Protein AF-A0A967D815-F1 (afdb_monomer)

Foldseek 3Di:
DDPDDDDQPPDDPVVVVVDPDDDDDDDAPDLVQGDDDPSFVVVVVVLLLVLLCLLLVHPPPVSSLQCSQFQADDWDEDEDSVVSSVCSVVVTTYHYQYSNGRQRADNVRDGQKDKDWDWDADSNRDIDTDDIDIDGDDD

Sequence (139 aa):
LRDATDVIATISNRLREQITGVAARALVTTVDAPTGYFSTNAYDCVVLIALAARQAGTDAPRAIANQMASVSSGGRLCSTYADCAALIDQGLQIDYNGRSGAVDLSSTGDLSRAWFREFRFDESGREYIFNDVGIEISS

Nearest PDB structures (foldseek):
  2a73-assembly1_B  TM=6.217E-01  e=7.734E+00  Homo sapiens
  5jtw-assembly2_E  TM=6.035E-01  e=9.320E+00  Homo sapiens
  5fob-assembly1_B  TM=6.197E-01  e=9.918E+00  Homo sapiens
  3hs0-assembly1_G  TM=5.270E-01  e=6.417E+00  Naja kaouthia

Mean predicted aligned error: 9.03 Å

Solvent-accessible surface area (backbone atoms only — not comparable to full-atom values): 8364 Å² total; per-residue (Å²): 131,89,87,76,74,93,56,67,73,95,62,54,71,74,58,55,78,65,58,90,74,86,76,90,83,86,80,73,93,46,86,94,63,53,56,63,71,70,44,12,44,54,50,38,52,55,46,48,54,53,50,7,20,58,74,56,73,42,86,51,67,71,52,22,60,72,25,46,29,54,44,17,37,96,38,50,78,30,56,45,67,70,61,41,50,54,38,45,76,71,72,45,61,31,14,40,35,39,78,68,36,74,53,32,30,37,95,87,66,47,60,41,42,50,78,46,73,44,70,44,65,49,97,76,58,47,79,43,82,73,47,79,46,78,44,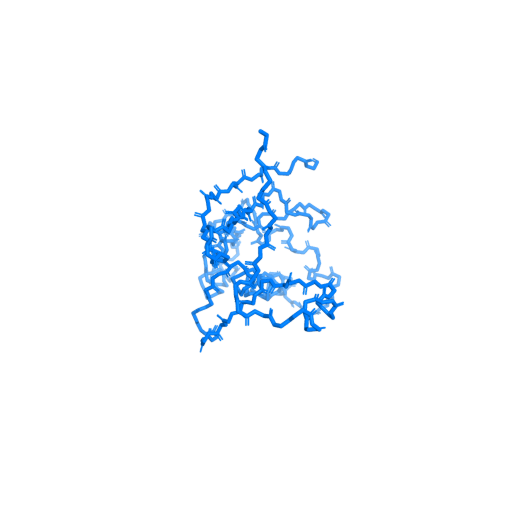77,44,88,126

Radius of gyration: 20.4 Å; Cα contacts (8 Å, |Δi|>4): 197; chains: 1; bounding box: 48×32×62 Å

Structure (mmCIF, N/CA/C/O backbone):
data_AF-A0A967D815-F1
#
_entry.id   AF-A0A967D815-F1
#
loop_
_atom_site.group_PDB
_atom_site.id
_atom_site.type_symbol
_atom_site.label_atom_id
_atom_site.label_alt_id
_atom_site.label_comp_id
_atom_site.label_asym_id
_atom_site.label_entity_id
_atom_site.label_seq_id
_atom_site.pdbx_PDB_ins_code
_atom_site.Cartn_x
_atom_site.Cartn_y
_atom_site.Cartn_z
_atom_site.occupancy
_atom_site.B_iso_or_equiv
_atom_site.auth_seq_id
_atom_site.auth_comp_id
_atom_site.auth_asym_id
_atom_site.auth_atom_id
_atom_site.pdbx_PDB_model_num
ATOM 1 N N . LEU A 1 1 ? 31.451 16.253 -29.828 1.00 42.81 1 LEU A N 1
ATOM 2 C CA . LEU A 1 1 ? 30.110 16.462 -29.240 1.00 42.81 1 LEU A CA 1
ATOM 3 C C . LEU A 1 1 ? 29.289 15.260 -29.674 1.00 42.81 1 LEU A C 1
ATOM 5 O O . LEU A 1 1 ? 29.269 14.981 -30.861 1.00 42.81 1 LEU A O 1
ATOM 9 N N . ARG A 1 2 ? 28.861 14.433 -28.715 1.00 34.94 2 ARG A N 1
ATOM 10 C CA . ARG A 1 2 ? 28.347 13.077 -28.952 1.00 34.94 2 ARG A CA 1
ATOM 11 C C . ARG A 1 2 ? 26.977 13.142 -29.639 1.00 34.94 2 ARG A C 1
ATOM 13 O O . ARG A 1 2 ? 26.002 13.459 -28.973 1.00 34.94 2 ARG A O 1
ATOM 20 N N . ASP A 1 3 ? 26.928 12.811 -30.926 1.00 39.31 3 ASP A N 1
ATOM 21 C CA . ASP A 1 3 ? 25.696 12.447 -31.635 1.00 39.31 3 ASP A CA 1
ATOM 22 C C . ASP A 1 3 ? 25.395 10.970 -31.356 1.00 39.31 3 ASP A C 1
ATOM 24 O O . ASP A 1 3 ? 25.741 10.087 -32.137 1.00 39.31 3 ASP A O 1
ATOM 28 N N . ALA A 1 4 ? 24.802 10.686 -30.200 1.00 38.81 4 ALA A N 1
ATOM 29 C CA . ALA A 1 4 ? 24.195 9.388 -29.938 1.00 38.81 4 ALA A CA 1
ATOM 30 C C . ALA A 1 4 ? 22.681 9.601 -29.887 1.00 38.81 4 ALA A C 1
ATOM 32 O O . ALA A 1 4 ? 22.152 10.128 -28.912 1.00 38.81 4 ALA A O 1
ATOM 33 N N . THR A 1 5 ? 22.005 9.275 -30.988 1.00 44.06 5 THR A N 1
ATOM 34 C CA . THR A 1 5 ? 20.545 9.164 -31.053 1.00 44.06 5 THR A CA 1
ATOM 35 C C . THR A 1 5 ? 20.175 7.738 -30.664 1.00 44.06 5 THR A C 1
ATOM 37 O O . THR A 1 5 ? 20.753 6.798 -31.206 1.00 44.06 5 THR A O 1
ATOM 40 N N . ASP A 1 6 ? 19.229 7.567 -29.742 1.00 45.12 6 ASP A N 1
ATOM 41 C CA . ASP A 1 6 ? 18.713 6.256 -29.344 1.00 45.12 6 ASP A CA 1
ATOM 42 C C . ASP A 1 6 ? 18.099 5.548 -30.561 1.00 45.12 6 ASP A C 1
ATOM 44 O O . ASP A 1 6 ? 17.009 5.898 -31.024 1.00 45.12 6 ASP A O 1
ATOM 48 N N . VAL A 1 7 ? 18.799 4.562 -31.129 1.00 49.31 7 VAL A N 1
ATOM 49 C CA . VAL A 1 7 ? 18.268 3.765 -32.239 1.00 49.31 7 VAL A CA 1
ATOM 50 C C . VAL A 1 7 ? 17.902 2.392 -31.712 1.00 49.31 7 VAL A C 1
ATOM 52 O O . VAL A 1 7 ? 18.773 1.594 -31.378 1.00 49.31 7 VAL A O 1
ATOM 55 N N . ILE A 1 8 ? 16.604 2.079 -31.706 1.00 54.22 8 ILE A N 1
ATOM 56 C CA . ILE A 1 8 ? 16.150 0.694 -31.594 1.00 54.22 8 ILE A CA 1
ATOM 57 C C . ILE A 1 8 ? 16.700 -0.036 -32.825 1.00 54.22 8 ILE A C 1
ATOM 59 O O . ILE A 1 8 ? 16.202 0.133 -33.948 1.00 54.22 8 ILE A O 1
ATOM 63 N N . ALA A 1 9 ? 17.800 -0.761 -32.632 1.00 49.91 9 ALA A N 1
ATOM 64 C CA . ALA A 1 9 ? 18.466 -1.486 -33.697 1.00 49.91 9 ALA A CA 1
ATOM 65 C C . ALA A 1 9 ? 17.457 -2.457 -34.333 1.00 49.91 9 ALA A C 1
ATOM 67 O O . ALA A 1 9 ? 16.639 -3.067 -33.644 1.00 49.91 9 ALA A O 1
ATOM 68 N N . THR A 1 10 ? 17.493 -2.596 -35.662 1.00 58.22 10 THR A N 1
ATOM 69 C CA . THR A 1 10 ? 16.628 -3.496 -36.462 1.00 58.22 10 THR A CA 1
ATOM 70 C C . THR A 1 10 ? 15.137 -3.135 -36.639 1.00 58.22 10 THR A C 1
ATOM 72 O O . THR A 1 10 ? 14.368 -3.964 -37.120 1.00 58.22 10 THR A O 1
ATOM 75 N N . ILE A 1 11 ? 14.709 -1.892 -36.383 1.00 67.62 11 ILE A N 1
ATOM 76 C CA . ILE A 1 11 ? 13.358 -1.416 -36.764 1.00 67.62 11 ILE A CA 1
ATOM 77 C C . ILE A 1 11 ? 13.382 -0.670 -38.111 1.00 67.62 11 ILE A C 1
ATOM 79 O O . ILE A 1 11 ? 14.224 0.200 -38.333 1.00 67.62 11 ILE A O 1
ATOM 83 N N . SER A 1 12 ? 12.447 -0.994 -39.018 1.00 77.94 12 SER A N 1
ATOM 84 C CA . SER A 1 12 ? 12.307 -0.301 -40.314 1.00 77.94 12 SER A CA 1
ATOM 85 C C . SER A 1 12 ? 11.991 1.191 -40.134 1.00 77.94 12 SER A C 1
ATOM 87 O O . SER A 1 12 ? 11.264 1.554 -39.212 1.00 77.94 12 SER A O 1
ATOM 89 N N . ASN A 1 13 ? 12.469 2.060 -41.035 1.00 76.31 13 ASN A N 1
ATOM 90 C CA . ASN A 1 13 ? 12.213 3.511 -40.957 1.00 76.31 13 ASN A CA 1
ATOM 91 C C . ASN A 1 13 ? 10.712 3.839 -40.866 1.00 76.31 13 ASN A C 1
ATOM 93 O O . ASN A 1 13 ? 10.315 4.666 -40.054 1.00 76.31 13 ASN A O 1
ATOM 97 N N . ARG A 1 14 ? 9.879 3.098 -41.610 1.00 80.50 14 ARG A N 1
ATOM 98 C CA . ARG A 1 14 ? 8.417 3.223 -41.566 1.00 80.5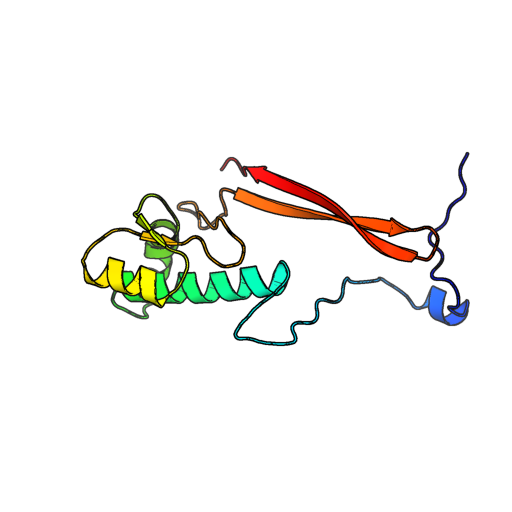0 14 ARG A CA 1
ATOM 99 C C . ARG A 1 14 ? 7.842 2.934 -40.180 1.00 80.50 14 ARG A C 1
ATOM 101 O O . ARG A 1 14 ? 6.956 3.644 -39.731 1.00 80.50 14 ARG A O 1
ATOM 108 N N . LEU A 1 15 ? 8.324 1.884 -39.515 1.00 73.31 15 LEU A N 1
ATOM 109 C CA . LEU A 1 15 ? 7.851 1.530 -38.178 1.00 73.31 15 LEU A CA 1
ATOM 110 C C . LEU A 1 15 ? 8.398 2.504 -37.124 1.00 73.31 15 LEU A C 1
ATOM 112 O O . LEU A 1 15 ? 7.693 2.815 -36.174 1.00 73.31 15 LEU A O 1
ATOM 116 N N . ARG A 1 16 ? 9.606 3.051 -37.318 1.00 75.50 16 ARG A N 1
ATOM 117 C CA . ARG A 1 16 ? 10.196 4.059 -36.422 1.00 75.50 16 ARG A CA 1
ATOM 118 C C . ARG A 1 16 ? 9.375 5.351 -36.387 1.00 75.50 16 ARG A C 1
ATOM 120 O O . ARG A 1 16 ? 9.126 5.867 -35.308 1.00 75.50 16 ARG A O 1
ATOM 127 N N . GLU A 1 17 ? 8.902 5.823 -37.539 1.00 81.44 17 GLU A N 1
ATOM 128 C CA . GLU A 1 17 ? 8.010 6.994 -37.646 1.00 81.44 17 GLU A CA 1
ATOM 129 C C . GLU A 1 17 ? 6.633 6.770 -37.000 1.00 81.44 17 GLU A C 1
ATOM 131 O O . GLU A 1 17 ? 5.929 7.725 -36.685 1.00 81.44 17 GLU A O 1
ATOM 136 N N . GLN A 1 18 ? 6.245 5.509 -36.792 1.00 79.19 18 GLN A N 1
ATOM 137 C CA . GLN A 1 18 ? 4.976 5.133 -36.170 1.00 79.19 18 GLN A CA 1
ATOM 138 C C . GLN A 1 18 ? 5.080 4.915 -34.654 1.00 79.19 18 GLN A C 1
ATOM 140 O O . GLN A 1 18 ? 4.048 4.803 -33.992 1.00 79.19 18 GLN A O 1
ATOM 145 N N . ILE A 1 19 ? 6.288 4.860 -34.083 1.00 76.81 19 ILE A N 1
ATOM 146 C CA . ILE A 1 19 ? 6.470 4.743 -32.633 1.00 76.81 19 ILE A CA 1
ATOM 147 C C . ILE A 1 19 ? 6.288 6.129 -32.014 1.00 76.81 19 ILE A C 1
ATOM 149 O O . ILE A 1 19 ? 7.174 6.976 -32.067 1.00 76.81 19 ILE A O 1
ATOM 153 N N . THR A 1 20 ? 5.135 6.350 -31.387 1.00 75.81 20 THR A N 1
ATOM 154 C CA . THR A 1 20 ? 4.834 7.583 -30.640 1.00 75.81 20 THR A CA 1
ATOM 155 C C . THR A 1 20 ? 5.293 7.523 -29.179 1.00 75.81 20 THR A C 1
ATOM 157 O O . THR A 1 20 ? 5.178 8.509 -28.459 1.00 75.81 20 THR A O 1
ATOM 160 N N . GLY A 1 21 ? 5.794 6.369 -28.728 1.00 62.44 21 GLY A N 1
ATOM 161 C CA . GLY A 1 21 ? 6.337 6.164 -27.389 1.00 62.44 21 GLY A CA 1
ATOM 162 C C . GLY A 1 21 ? 6.729 4.709 -27.134 1.00 62.44 21 GLY A C 1
ATOM 163 O O . GLY A 1 21 ? 6.195 3.790 -27.756 1.00 62.44 21 GLY A O 1
ATOM 164 N N . VAL A 1 22 ? 7.660 4.506 -26.205 1.00 67.62 22 VAL A N 1
ATOM 165 C CA . VAL A 1 22 ? 8.036 3.192 -25.668 1.00 67.62 22 VAL A CA 1
ATOM 166 C C . VAL A 1 22 ? 7.681 3.198 -24.186 1.00 67.62 22 VAL A C 1
ATOM 168 O O . VAL A 1 22 ? 8.003 4.153 -23.483 1.00 67.62 22 VAL A O 1
ATOM 171 N N . ALA A 1 23 ? 6.997 2.159 -23.714 1.00 62.59 23 ALA A N 1
ATOM 172 C CA . ALA A 1 23 ? 6.662 1.996 -22.304 1.00 62.59 23 ALA A CA 1
ATOM 173 C C . ALA A 1 23 ? 7.342 0.741 -21.756 1.00 62.59 23 ALA A C 1
ATOM 175 O O . ALA A 1 23 ? 7.374 -0.294 -22.427 1.00 62.59 23 ALA A O 1
ATOM 176 N N . ALA A 1 24 ? 7.858 0.828 -20.530 1.00 61.38 24 ALA A N 1
ATOM 177 C CA . ALA A 1 24 ? 8.369 -0.337 -19.823 1.00 61.38 24 ALA A CA 1
ATOM 178 C C . ALA A 1 24 ? 7.246 -1.373 -19.662 1.00 61.38 24 ALA A C 1
ATOM 180 O O . ALA A 1 24 ? 6.127 -1.045 -19.258 1.00 61.38 24 ALA A O 1
ATOM 181 N N . ARG A 1 25 ? 7.537 -2.636 -19.984 1.00 65.50 25 ARG A N 1
ATOM 182 C CA . ARG A 1 25 ? 6.589 -3.740 -19.814 1.00 65.50 25 ARG A CA 1
ATOM 183 C C . ARG A 1 25 ? 6.940 -4.511 -18.549 1.00 65.50 25 ARG A C 1
ATOM 185 O O . ARG A 1 25 ? 7.939 -5.218 -18.519 1.00 65.50 25 ARG A O 1
ATOM 192 N N . ALA A 1 26 ? 6.080 -4.441 -17.538 1.00 64.50 26 ALA A N 1
ATOM 193 C CA . ALA A 1 26 ? 6.162 -5.321 -16.378 1.00 64.50 26 ALA A CA 1
ATOM 194 C C . ALA A 1 26 ? 5.365 -6.608 -16.645 1.00 64.50 26 ALA A C 1
ATOM 196 O O . ALA A 1 26 ? 4.173 -6.561 -16.946 1.00 64.50 26 ALA A O 1
ATOM 197 N N . LEU A 1 27 ? 6.026 -7.760 -16.545 1.00 67.44 27 LEU A N 1
ATOM 198 C CA . LEU A 1 27 ? 5.395 -9.078 -16.592 1.00 67.44 27 LEU A CA 1
ATOM 199 C C . LEU A 1 27 ? 5.433 -9.687 -15.195 1.00 67.44 27 LEU A C 1
ATOM 201 O O . LEU A 1 27 ? 6.498 -9.820 -14.602 1.00 67.44 27 LEU A O 1
ATOM 205 N N . VAL A 1 28 ? 4.263 -10.069 -14.694 1.00 66.69 28 VAL A N 1
ATOM 206 C CA . VAL A 1 28 ? 4.110 -10.768 -13.418 1.00 66.69 28 VAL A CA 1
ATOM 207 C C . VAL A 1 28 ? 3.681 -12.188 -13.742 1.00 66.69 28 VAL A C 1
ATOM 209 O O . VAL A 1 28 ? 2.615 -12.398 -14.315 1.00 66.69 28 VAL A O 1
ATOM 212 N N . THR A 1 29 ? 4.531 -13.162 -13.436 1.00 71.69 29 THR A N 1
ATOM 213 C CA . THR A 1 29 ? 4.283 -14.569 -13.784 1.00 71.69 29 THR A CA 1
ATOM 214 C C . THR A 1 29 ? 3.482 -15.313 -12.721 1.00 71.69 29 THR A C 1
ATOM 216 O O . THR A 1 29 ? 2.926 -16.366 -13.018 1.00 71.69 29 THR A O 1
ATOM 219 N N . THR A 1 30 ? 3.410 -14.784 -11.497 1.00 73.81 30 THR A N 1
ATOM 220 C CA . THR A 1 30 ? 2.685 -15.381 -10.368 1.00 73.81 30 THR A CA 1
ATOM 221 C C . THR A 1 30 ? 2.053 -14.298 -9.494 1.00 73.81 30 THR A C 1
ATOM 223 O O . THR A 1 30 ? 2.671 -13.278 -9.201 1.00 73.81 30 THR A O 1
ATOM 226 N N . VAL A 1 31 ? 0.812 -14.524 -9.060 1.00 70.00 31 VAL A N 1
ATOM 227 C CA . VAL A 1 31 ? 0.097 -13.600 -8.161 1.00 70.00 31 VAL A CA 1
ATOM 228 C C . VAL A 1 31 ? 0.515 -13.766 -6.697 1.00 70.00 31 VAL A C 1
ATOM 230 O O . VAL A 1 31 ? 0.506 -12.795 -5.950 1.00 70.00 31 VAL A O 1
ATOM 233 N N . ASP A 1 32 ? 0.948 -14.968 -6.308 1.00 74.56 32 ASP A N 1
ATOM 234 C CA . ASP A 1 32 ? 1.293 -15.302 -4.916 1.00 74.56 32 ASP A CA 1
ATOM 235 C C . ASP A 1 32 ? 2.696 -14.823 -4.504 1.00 74.56 32 ASP A C 1
ATOM 237 O O . ASP A 1 32 ? 3.035 -14.762 -3.320 1.00 74.56 32 ASP A O 1
ATOM 241 N N . ALA A 1 33 ? 3.527 -14.475 -5.486 1.00 78.50 33 ALA A N 1
ATOM 242 C CA . ALA A 1 33 ? 4.873 -13.958 -5.287 1.00 78.50 33 ALA A CA 1
ATOM 243 C C . ALA A 1 33 ? 5.107 -12.764 -6.226 1.00 78.50 33 ALA A C 1
ATOM 245 O O . ALA A 1 33 ? 5.874 -12.884 -7.183 1.00 78.50 33 ALA A O 1
ATOM 246 N N . PRO A 1 34 ? 4.425 -11.625 -5.991 1.00 80.06 34 PRO A N 1
ATOM 247 C CA . PRO A 1 34 ? 4.570 -10.450 -6.837 1.00 80.06 34 PRO A CA 1
ATOM 248 C C . PRO A 1 34 ? 6.024 -9.965 -6.819 1.00 80.06 34 PRO A C 1
ATOM 250 O O . PRO A 1 34 ? 6.655 -9.864 -5.766 1.00 80.06 34 PRO A O 1
ATOM 253 N N . THR A 1 35 ? 6.554 -9.659 -8.001 1.00 80.50 35 THR A N 1
ATOM 254 C CA . THR A 1 35 ? 7.910 -9.137 -8.195 1.00 80.50 35 THR A CA 1
ATOM 255 C C . THR A 1 35 ? 7.905 -7.833 -8.983 1.00 80.50 35 THR A C 1
ATOM 257 O O . THR A 1 35 ? 7.116 -7.651 -9.915 1.00 80.50 35 THR A O 1
ATOM 260 N N . GLY A 1 36 ? 8.851 -6.951 -8.666 1.00 79.81 36 GLY A N 1
ATOM 261 C CA . GLY A 1 36 ? 8.990 -5.648 -9.315 1.00 79.81 36 GLY A CA 1
ATOM 262 C C . GLY A 1 36 ? 7.991 -4.613 -8.794 1.00 79.81 36 GLY A C 1
ATOM 263 O O . GLY A 1 36 ? 6.940 -4.958 -8.262 1.00 79.81 36 GLY A O 1
ATOM 264 N N . TYR A 1 37 ? 8.322 -3.331 -8.967 1.00 80.56 37 TYR A N 1
ATOM 265 C CA . TYR A 1 37 ? 7.630 -2.231 -8.286 1.00 80.56 37 TYR A CA 1
ATOM 266 C C . TYR A 1 37 ? 6.127 -2.177 -8.526 1.00 80.56 37 TYR A C 1
ATOM 268 O O . TYR A 1 37 ? 5.383 -1.919 -7.592 1.00 80.56 37 TYR A O 1
ATOM 276 N N . PHE A 1 38 ? 5.649 -2.410 -9.747 1.00 82.00 38 PHE A N 1
ATOM 277 C CA . PHE A 1 38 ? 4.214 -2.292 -10.002 1.00 82.00 38 PHE A CA 1
ATOM 278 C C . PHE A 1 38 ? 3.409 -3.340 -9.221 1.00 82.00 38 PHE A C 1
ATOM 280 O O . PHE A 1 38 ? 2.430 -3.012 -8.557 1.00 82.00 38 PHE A O 1
ATOM 287 N N . SER A 1 39 ? 3.839 -4.602 -9.275 1.00 86.38 39 SER A N 1
ATOM 288 C CA . SER A 1 39 ? 3.075 -5.703 -8.691 1.00 86.38 39 SER A CA 1
ATOM 289 C C . SER A 1 39 ? 3.154 -5.728 -7.168 1.00 86.38 39 SER A C 1
ATOM 291 O O . SER A 1 39 ? 2.148 -6.004 -6.519 1.00 86.38 39 SER A O 1
ATOM 293 N N . THR A 1 40 ? 4.312 -5.386 -6.593 1.00 89.19 40 THR A N 1
ATOM 294 C CA . THR A 1 40 ? 4.480 -5.333 -5.138 1.00 89.19 40 THR A CA 1
ATOM 295 C C . THR A 1 40 ? 3.680 -4.187 -4.528 1.00 89.19 40 THR A C 1
ATOM 297 O O . THR A 1 40 ? 2.975 -4.411 -3.551 1.00 89.19 40 THR A O 1
ATOM 300 N N . ASN A 1 41 ? 3.683 -2.998 -5.144 1.00 89.94 41 ASN A N 1
ATOM 301 C CA . ASN A 1 41 ? 2.865 -1.872 -4.676 1.00 89.94 41 ASN A CA 1
ATOM 302 C C . ASN A 1 41 ? 1.358 -2.130 -4.841 1.00 89.94 41 ASN A C 1
ATOM 304 O O . ASN A 1 41 ? 0.574 -1.772 -3.966 1.00 89.94 41 ASN A O 1
ATOM 308 N N . ALA A 1 42 ? 0.935 -2.778 -5.933 1.00 90.38 42 ALA A N 1
ATOM 309 C CA . ALA A 1 42 ? -0.467 -3.158 -6.114 1.00 90.38 42 ALA A CA 1
ATOM 310 C C . ALA A 1 42 ? -0.923 -4.177 -5.055 1.00 90.38 42 ALA A C 1
ATOM 312 O O . ALA A 1 42 ? -2.016 -4.047 -4.504 1.00 90.38 42 ALA A O 1
ATOM 313 N N . TYR A 1 43 ? -0.075 -5.162 -4.746 1.00 91.94 43 TYR A N 1
ATOM 314 C CA . TYR A 1 43 ? -0.325 -6.125 -3.676 1.00 91.94 43 TYR A CA 1
ATOM 315 C C . TYR A 1 43 ? -0.467 -5.422 -2.319 1.00 91.94 43 TYR A C 1
ATOM 317 O O . TYR A 1 43 ? -1.455 -5.632 -1.616 1.00 91.94 43 TYR A O 1
ATOM 325 N N . ASP A 1 44 ? 0.470 -4.535 -1.983 1.00 94.38 44 ASP A N 1
ATOM 326 C CA . ASP A 1 44 ? 0.457 -3.811 -0.711 1.00 94.38 44 ASP A CA 1
ATOM 327 C C . ASP A 1 44 ? -0.747 -2.883 -0.570 1.00 94.38 44 ASP A C 1
ATOM 329 O O . ASP A 1 44 ? -1.333 -2.816 0.506 1.00 94.38 44 ASP A O 1
ATOM 333 N N . CYS A 1 45 ? -1.188 -2.245 -1.657 1.00 94.25 45 CYS A N 1
ATOM 334 C CA . CYS A 1 45 ? -2.405 -1.437 -1.664 1.00 94.25 45 CYS A CA 1
ATOM 335 C C . CYS A 1 45 ? -3.638 -2.256 -1.244 1.00 94.25 45 CYS A C 1
ATOM 337 O O . CYS A 1 45 ? -4.407 -1.832 -0.381 1.00 94.25 45 CYS A O 1
ATOM 339 N N . VAL A 1 46 ? -3.804 -3.458 -1.804 1.00 95.69 46 VAL A N 1
ATOM 340 C CA . VAL A 1 46 ? -4.928 -4.341 -1.456 1.00 95.69 46 VAL A CA 1
ATOM 341 C C . VAL A 1 46 ? -4.830 -4.811 -0.003 1.00 95.69 46 VAL A C 1
ATOM 343 O O . VAL A 1 46 ? -5.841 -4.829 0.702 1.00 95.69 46 VAL A O 1
ATOM 346 N N . VAL A 1 47 ? -3.628 -5.156 0.467 1.00 96.94 47 VAL A N 1
ATOM 347 C CA . VAL A 1 47 ? -3.417 -5.579 1.860 1.00 96.94 47 VAL A CA 1
ATOM 348 C C . VAL A 1 47 ? -3.705 -4.441 2.839 1.00 96.94 47 VAL A C 1
ATOM 350 O O . VAL A 1 47 ? -4.410 -4.673 3.820 1.00 96.94 47 VAL A O 1
ATOM 353 N N . LEU A 1 48 ? -3.251 -3.217 2.558 1.00 97.31 48 LEU A N 1
ATOM 354 C CA . LEU A 1 48 ? -3.548 -2.031 3.369 1.00 97.31 48 LEU A CA 1
ATOM 355 C C . LEU A 1 48 ? -5.055 -1.792 3.489 1.00 97.31 48 LEU A C 1
ATOM 357 O O . LEU A 1 48 ? -5.557 -1.643 4.600 1.00 97.31 48 LEU A O 1
ATOM 361 N N . ILE A 1 49 ? -5.792 -1.832 2.373 1.00 98.00 49 ILE A N 1
ATOM 362 C CA . ILE A 1 49 ? -7.255 -1.672 2.376 1.00 98.00 49 ILE A CA 1
ATOM 363 C C . ILE A 1 49 ? -7.918 -2.763 3.230 1.00 98.00 49 ILE A C 1
ATOM 365 O O . ILE A 1 49 ? -8.811 -2.473 4.029 1.00 98.00 49 ILE A O 1
ATOM 369 N N . ALA A 1 50 ? -7.472 -4.015 3.100 1.00 98.25 50 ALA A N 1
ATOM 370 C CA . ALA A 1 50 ? -8.019 -5.133 3.864 1.00 98.25 50 ALA A CA 1
ATOM 371 C C . ALA A 1 50 ? -7.722 -5.024 5.371 1.00 98.25 50 ALA A C 1
ATOM 373 O O . ALA A 1 50 ? -8.588 -5.335 6.192 1.00 98.25 50 ALA A O 1
ATOM 374 N N . LEU A 1 51 ? -6.521 -4.580 5.749 1.00 98.56 51 LEU A N 1
ATOM 375 C CA . LEU A 1 51 ? -6.142 -4.346 7.145 1.00 98.56 51 LEU A CA 1
ATOM 376 C C . LEU A 1 51 ? -6.893 -3.151 7.737 1.00 98.56 51 LEU A C 1
ATOM 378 O O . LEU A 1 51 ? -7.383 -3.251 8.858 1.00 98.56 51 LEU A O 1
ATOM 382 N N . ALA A 1 52 ? -7.062 -2.067 6.977 1.00 98.38 52 ALA A N 1
ATOM 383 C CA . ALA A 1 52 ? -7.848 -0.903 7.378 1.00 98.38 52 ALA A CA 1
ATOM 384 C C . ALA A 1 52 ? -9.319 -1.271 7.621 1.00 98.38 52 ALA A C 1
ATOM 386 O O . ALA A 1 52 ? -9.889 -0.899 8.647 1.00 98.38 52 ALA A O 1
ATOM 387 N N . ALA A 1 53 ? -9.922 -2.070 6.735 1.00 98.62 53 ALA A N 1
ATOM 388 C CA . ALA A 1 53 ? -11.270 -2.602 6.933 1.00 98.62 53 ALA A CA 1
ATOM 389 C C . ALA A 1 53 ? -11.361 -3.505 8.172 1.00 98.62 53 ALA A C 1
ATOM 391 O O . ALA A 1 53 ? -12.314 -3.406 8.948 1.00 98.62 53 ALA A O 1
ATOM 392 N N . ARG A 1 54 ? -10.347 -4.351 8.400 1.00 98.38 54 ARG A N 1
ATOM 393 C CA . ARG A 1 54 ? -10.283 -5.213 9.586 1.00 98.38 54 ARG A CA 1
ATOM 394 C C . ARG A 1 54 ? -10.185 -4.397 10.874 1.00 98.38 54 ARG A C 1
ATOM 396 O O . ARG A 1 54 ? -10.936 -4.664 11.804 1.00 98.38 54 ARG A O 1
ATOM 403 N N . GLN A 1 55 ? -9.314 -3.390 10.910 1.00 98.25 55 GLN A N 1
ATOM 404 C CA . GLN A 1 55 ? -9.152 -2.495 12.055 1.00 98.25 55 GLN A CA 1
ATOM 405 C C . GLN A 1 55 ? -10.409 -1.646 12.306 1.00 98.25 55 GLN A C 1
ATOM 407 O O . GLN A 1 55 ? -10.775 -1.419 13.456 1.00 98.25 55 GLN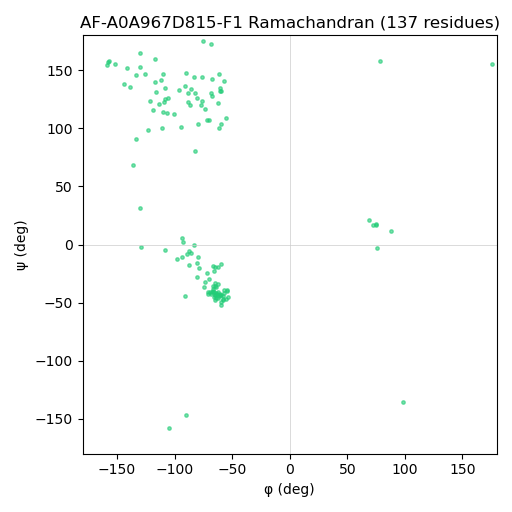 A O 1
ATOM 412 N N . ALA A 1 56 ? -11.109 -1.226 11.248 1.00 98.00 56 ALA A N 1
ATOM 413 C CA . ALA A 1 56 ? -12.387 -0.524 11.356 1.00 98.00 56 ALA A CA 1
ATOM 414 C C . ALA A 1 56 ? -13.548 -1.433 11.803 1.00 98.00 56 ALA A C 1
ATOM 416 O O . ALA A 1 56 ? -14.552 -0.933 12.310 1.00 98.00 56 ALA A O 1
ATOM 417 N N . GLY A 1 57 ? -13.448 -2.747 11.575 1.00 97.94 57 GLY A N 1
ATOM 418 C CA . GLY A 1 57 ? -14.532 -3.702 11.816 1.00 97.94 57 GLY A CA 1
ATOM 419 C C . GLY A 1 57 ? -15.721 -3.547 10.857 1.00 97.94 57 GLY A C 1
ATOM 420 O O . GLY A 1 57 ? -16.834 -3.950 11.189 1.00 97.94 57 GLY A O 1
ATOM 421 N N . THR A 1 58 ? -15.523 -2.928 9.689 1.00 98.19 58 THR A N 1
ATOM 422 C CA . THR A 1 58 ? -16.577 -2.636 8.702 1.00 98.19 58 THR A CA 1
ATOM 423 C C . THR A 1 58 ? -15.990 -2.449 7.300 1.00 98.19 58 THR A C 1
ATOM 425 O O . THR A 1 58 ? -14.819 -2.108 7.146 1.00 98.19 58 THR A O 1
ATOM 428 N N . ASP A 1 59 ? -16.817 -2.633 6.272 1.00 97.31 59 ASP A N 1
ATOM 429 C CA . ASP A 1 59 ? -16.521 -2.337 4.868 1.00 97.31 59 ASP A CA 1
ATOM 430 C C . ASP A 1 59 ? -16.983 -0.929 4.429 1.00 97.31 59 ASP A C 1
ATOM 432 O O . ASP A 1 59 ? -16.871 -0.562 3.258 1.00 97.31 59 ASP A O 1
ATOM 436 N N . ALA A 1 60 ? -17.483 -0.106 5.360 1.00 98.44 60 ALA A N 1
ATOM 437 C CA . ALA A 1 60 ? -17.915 1.255 5.067 1.00 98.44 60 ALA A CA 1
ATOM 438 C C . ALA A 1 60 ? -16.731 2.120 4.570 1.00 98.44 60 ALA A C 1
ATOM 440 O O . ALA A 1 60 ? -15.779 2.338 5.327 1.00 98.44 60 ALA A O 1
ATOM 441 N N . PRO A 1 61 ? -16.792 2.721 3.362 1.00 97.44 61 PRO A N 1
ATOM 442 C CA . PRO A 1 61 ? -15.630 3.372 2.743 1.00 97.44 61 PRO A CA 1
ATOM 443 C C . PRO A 1 61 ? -14.987 4.475 3.589 1.00 97.44 61 PRO A C 1
ATOM 445 O O . PRO A 1 61 ? -13.766 4.580 3.662 1.00 97.44 61 PRO A O 1
ATOM 448 N N . ARG A 1 62 ? -15.804 5.288 4.274 1.00 97.62 62 ARG A N 1
ATOM 449 C CA . ARG A 1 62 ? -15.301 6.351 5.160 1.00 97.62 62 ARG A CA 1
ATOM 450 C C . ARG A 1 62 ? -14.573 5.799 6.384 1.00 97.62 62 ARG A C 1
ATOM 452 O O . ARG A 1 62 ? -13.606 6.403 6.828 1.00 97.62 62 ARG A O 1
ATOM 459 N N . ALA A 1 63 ? -15.035 4.676 6.929 1.00 98.25 63 ALA A N 1
ATOM 460 C CA . ALA A 1 63 ? -14.394 4.053 8.079 1.00 98.25 63 ALA A CA 1
ATOM 461 C C . ALA A 1 63 ? -13.046 3.435 7.687 1.00 98.25 63 ALA A C 1
ATOM 463 O O . ALA A 1 63 ? -12.075 3.633 8.407 1.00 98.25 63 ALA A O 1
ATOM 464 N N . ILE A 1 64 ? -12.968 2.791 6.516 1.00 98.19 64 ILE A N 1
ATOM 465 C CA . ILE A 1 64 ? -11.710 2.277 5.950 1.00 98.19 64 ILE A CA 1
ATOM 466 C C . ILE A 1 64 ? -10.717 3.422 5.736 1.00 98.19 64 ILE A C 1
ATOM 468 O O . ILE A 1 64 ? -9.593 3.357 6.226 1.00 98.19 64 ILE A O 1
ATOM 472 N N . ALA A 1 65 ? -11.139 4.491 5.051 1.00 96.50 65 ALA A N 1
ATOM 473 C CA . ALA A 1 65 ? -10.285 5.645 4.767 1.00 96.50 65 ALA A CA 1
ATOM 474 C C . ALA A 1 65 ? -9.662 6.237 6.044 1.00 96.50 65 ALA A C 1
ATOM 476 O O . ALA A 1 65 ? -8.474 6.544 6.059 1.00 96.50 65 ALA A O 1
ATOM 477 N N . ASN A 1 66 ? -10.430 6.310 7.136 1.00 96.81 66 ASN A N 1
ATOM 478 C CA . ASN A 1 66 ? -9.948 6.812 8.424 1.00 96.81 66 ASN A CA 1
ATOM 479 C C . ASN A 1 66 ? -8.886 5.917 9.094 1.00 96.81 66 ASN A C 1
ATOM 481 O O . ASN A 1 66 ? -8.190 6.395 9.984 1.00 96.81 66 ASN A O 1
ATOM 485 N N . GLN A 1 67 ? -8.760 4.645 8.700 1.00 97.44 67 GLN A N 1
ATOM 486 C CA . GLN A 1 67 ? -7.761 3.716 9.249 1.00 97.44 67 GLN A CA 1
ATOM 487 C C . GLN A 1 67 ? -6.503 3.588 8.381 1.00 97.44 67 GLN A C 1
ATOM 489 O O . GLN A 1 67 ? -5.507 3.053 8.857 1.00 97.44 67 GLN A O 1
ATOM 494 N N . MET A 1 68 ? -6.507 4.084 7.137 1.00 97.00 68 MET A N 1
ATOM 495 C CA . MET A 1 68 ? -5.413 3.861 6.175 1.00 97.00 68 MET A CA 1
ATOM 496 C C . MET A 1 68 ? -4.038 4.294 6.704 1.00 97.00 68 MET A C 1
ATOM 498 O O . MET A 1 68 ? -3.089 3.521 6.625 1.00 97.00 68 MET A O 1
ATOM 502 N N . ALA A 1 69 ? -3.934 5.486 7.298 1.00 95.56 69 ALA A N 1
ATOM 503 C CA . ALA A 1 69 ? -2.685 5.948 7.911 1.00 95.56 69 ALA A CA 1
ATOM 504 C C . ALA A 1 69 ? -2.281 5.080 9.117 1.00 95.56 69 ALA A C 1
ATOM 506 O O . ALA A 1 69 ? -1.125 4.671 9.240 1.00 95.56 69 ALA A O 1
ATOM 507 N N . SER A 1 70 ? -3.258 4.739 9.966 1.00 96.12 70 SER A N 1
ATOM 508 C CA . SER A 1 70 ? -3.051 3.998 11.217 1.00 96.12 70 SER A CA 1
ATOM 509 C C . SER A 1 70 ? -2.532 2.577 11.005 1.00 96.12 70 SER A C 1
ATOM 511 O O . SER A 1 70 ? -1.776 2.087 11.835 1.00 96.12 70 SER A O 1
ATOM 513 N N . VAL A 1 71 ? -2.918 1.900 9.920 1.00 97.56 71 VAL A N 1
ATOM 514 C CA . VAL A 1 71 ? -2.444 0.529 9.647 1.00 97.56 71 VAL A CA 1
ATOM 515 C C . VAL A 1 71 ? -1.039 0.475 9.042 1.00 97.56 71 VAL A C 1
ATOM 517 O O . VAL A 1 71 ? -0.457 -0.604 8.933 1.00 97.56 71 VAL A O 1
ATOM 520 N N . SER A 1 72 ? -0.507 1.623 8.624 1.00 96.50 72 SER A N 1
ATOM 521 C CA . SER A 1 72 ? 0.742 1.727 7.862 1.00 96.50 72 SER A CA 1
ATOM 522 C C . SER A 1 72 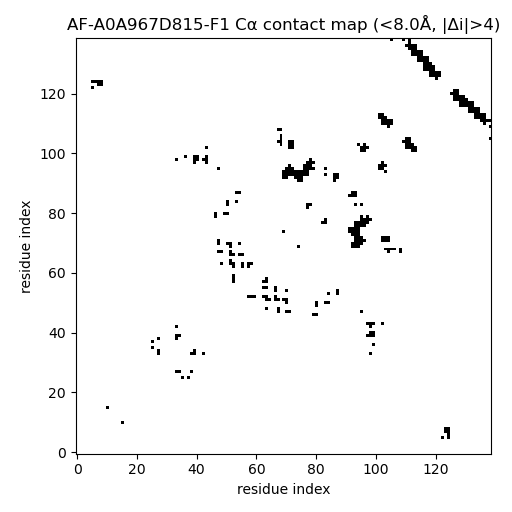? 1.913 2.310 8.646 1.00 96.50 72 SER A C 1
ATOM 524 O O . SER A 1 72 ? 2.993 2.388 8.086 1.00 96.50 72 SER A O 1
ATOM 526 N N . SER A 1 73 ? 1.713 2.760 9.893 1.00 94.12 73 SER A N 1
ATOM 527 C CA . SER A 1 73 ? 2.757 3.473 10.639 1.00 94.12 73 SER A CA 1
ATOM 528 C C . SER A 1 73 ? 2.550 3.445 12.157 1.00 94.12 73 SER A C 1
ATOM 530 O O . SER A 1 73 ? 1.430 3.349 12.659 1.00 94.12 73 SER A O 1
ATOM 532 N N . GLY A 1 74 ? 3.644 3.575 12.915 1.00 91.12 74 GLY A N 1
ATOM 533 C CA . GLY A 1 74 ? 3.620 3.901 14.351 1.00 91.12 74 GLY A CA 1
ATOM 534 C C . GLY A 1 74 ? 3.227 2.756 15.294 1.00 91.12 74 GLY A C 1
ATOM 535 O O . GLY A 1 74 ? 3.243 2.930 16.515 1.00 91.12 74 GLY A O 1
ATOM 536 N N . GLY A 1 75 ? 2.891 1.589 14.749 1.00 95.38 75 GLY A N 1
ATOM 537 C CA . GLY A 1 75 ? 2.571 0.374 15.486 1.00 95.38 75 GLY A CA 1
ATOM 538 C C . GLY A 1 75 ? 3.680 -0.679 15.453 1.00 95.38 75 GLY A C 1
ATOM 539 O O . GLY A 1 75 ? 4.861 -0.405 15.244 1.00 95.38 75 GLY A O 1
ATOM 540 N N . ARG A 1 76 ? 3.293 -1.932 15.698 1.00 97.56 76 ARG A N 1
ATOM 541 C CA . ARG A 1 76 ? 4.197 -3.078 15.610 1.00 97.56 76 ARG A CA 1
ATOM 542 C C . ARG A 1 76 ? 4.368 -3.513 14.159 1.00 97.56 76 ARG A C 1
ATOM 544 O O . ARG A 1 76 ? 3.391 -3.845 13.492 1.00 97.56 76 ARG A O 1
ATOM 551 N N . LEU A 1 77 ? 5.626 -3.592 13.733 1.00 97.38 77 LEU A N 1
ATOM 552 C CA . LEU A 1 77 ? 5.990 -3.967 12.372 1.00 97.38 77 LEU A CA 1
ATOM 553 C C . LEU A 1 77 ? 5.507 -5.380 12.013 1.00 97.38 77 LEU A C 1
ATOM 555 O O . LEU A 1 77 ? 5.726 -6.335 12.768 1.00 97.38 77 LEU A O 1
ATOM 559 N N . CYS A 1 78 ? 4.870 -5.505 10.852 1.00 97.75 78 CYS A N 1
ATOM 560 C CA . CYS A 1 78 ? 4.404 -6.765 10.276 1.00 97.75 78 CYS A CA 1
ATOM 561 C C . CYS A 1 78 ? 4.382 -6.669 8.739 1.00 97.75 78 CYS A C 1
ATOM 563 O O . CYS A 1 78 ? 4.295 -5.576 8.188 1.00 97.75 78 CYS A O 1
ATOM 565 N N . SER A 1 79 ? 4.479 -7.800 8.033 1.00 95.75 79 SER A N 1
ATOM 566 C CA . SER A 1 79 ? 4.707 -7.796 6.570 1.00 95.75 79 SER A CA 1
ATOM 567 C C . SER A 1 79 ? 3.739 -8.656 5.765 1.00 95.75 79 SER A C 1
ATOM 569 O O . SER A 1 79 ? 3.811 -8.695 4.537 1.00 95.75 79 SER A O 1
ATOM 571 N N . THR A 1 80 ? 2.823 -9.360 6.427 1.00 95.19 80 THR A N 1
ATOM 572 C CA . THR A 1 80 ? 1.785 -10.152 5.763 1.00 95.19 80 THR A CA 1
ATOM 573 C C . THR A 1 80 ? 0.425 -9.827 6.356 1.00 95.19 80 THR A C 1
ATOM 575 O O . THR A 1 80 ? 0.322 -9.469 7.530 1.00 95.19 80 THR A O 1
ATOM 578 N N . TYR A 1 81 ? -0.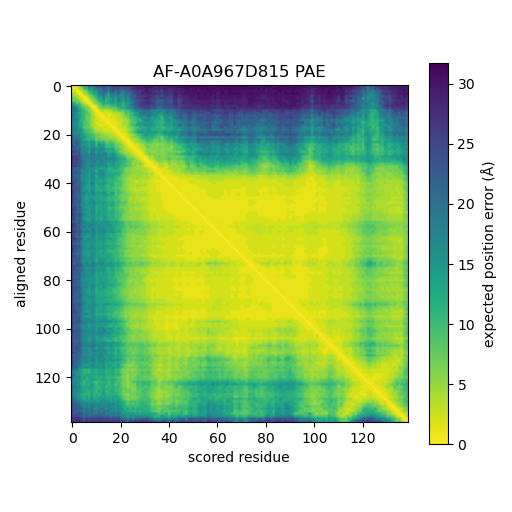636 -9.999 5.562 1.00 96.88 81 TYR A N 1
ATOM 579 C CA . TYR A 1 81 ? -2.000 -9.828 6.061 1.00 96.88 81 TYR A CA 1
ATOM 580 C C . TYR A 1 81 ? -2.255 -10.684 7.307 1.00 96.88 81 TYR A C 1
ATOM 582 O O . TYR A 1 81 ? -2.812 -10.182 8.274 1.00 96.88 81 TYR A O 1
ATOM 590 N N . ALA A 1 82 ? -1.831 -11.953 7.299 1.00 97.81 82 ALA A N 1
ATOM 591 C CA . ALA A 1 82 ? -2.078 -12.880 8.401 1.00 97.81 82 ALA A CA 1
ATOM 592 C C . ALA A 1 82 ? -1.412 -12.416 9.706 1.00 97.81 82 ALA A C 1
ATOM 594 O O . ALA A 1 82 ? -2.069 -12.385 10.747 1.00 97.81 82 ALA A O 1
ATOM 595 N N . ASP A 1 83 ? -0.145 -11.998 9.640 1.00 98.00 83 ASP A N 1
ATOM 596 C CA . ASP A 1 83 ? 0.592 -11.534 10.819 1.00 98.00 83 ASP A CA 1
ATOM 597 C C . ASP A 1 83 ? -0.006 -10.237 11.371 1.00 98.00 83 ASP A C 1
ATOM 599 O O . ASP A 1 83 ? -0.234 -10.107 12.573 1.00 98.00 83 ASP A O 1
ATOM 603 N N . CYS A 1 84 ? -0.313 -9.284 10.490 1.00 98.44 84 CYS A N 1
ATOM 604 C CA . CYS A 1 84 ? -0.905 -8.010 10.884 1.00 98.44 84 CYS A CA 1
ATOM 605 C C . CYS A 1 84 ? -2.330 -8.175 11.426 1.00 98.44 84 CYS A C 1
ATOM 607 O O . CYS A 1 84 ? -2.688 -7.565 12.430 1.00 98.44 84 CYS A O 1
ATOM 609 N N . ALA A 1 85 ? -3.139 -9.037 10.809 1.00 98.50 85 ALA A N 1
ATOM 610 C CA . ALA A 1 85 ? -4.482 -9.359 11.275 1.00 98.50 85 ALA A CA 1
ATOM 611 C C . ALA A 1 85 ? -4.457 -9.970 12.680 1.00 98.50 85 ALA A C 1
ATOM 613 O O . ALA A 1 85 ? -5.246 -9.567 13.529 1.00 98.50 85 ALA A O 1
ATOM 614 N N . ALA A 1 86 ? -3.517 -10.879 12.954 1.00 98.50 86 ALA A N 1
ATOM 615 C CA . ALA A 1 86 ? -3.356 -11.463 14.280 1.00 98.50 86 ALA A CA 1
ATOM 616 C C . ALA A 1 86 ? -2.989 -10.418 15.349 1.00 98.50 86 ALA A C 1
ATOM 618 O O . ALA A 1 86 ? -3.407 -10.555 16.498 1.00 98.50 86 ALA A O 1
ATOM 619 N N . LEU A 1 87 ? -2.222 -9.381 14.994 1.00 98.56 87 LEU A N 1
ATOM 620 C CA . LEU A 1 87 ? -1.915 -8.263 15.893 1.00 98.56 87 LEU A CA 1
ATOM 621 C C . LEU A 1 87 ? -3.138 -7.363 16.128 1.00 98.56 87 LEU A C 1
ATOM 623 O O . LEU A 1 87 ? -3.410 -7.009 17.275 1.00 98.56 87 LEU A O 1
ATOM 627 N N . ILE A 1 88 ? -3.908 -7.055 15.077 1.00 98.38 88 ILE A N 1
ATOM 628 C CA . ILE A 1 88 ? -5.177 -6.314 15.193 1.00 98.38 88 ILE A CA 1
ATOM 629 C C . ILE A 1 88 ? -6.145 -7.059 16.120 1.00 98.38 88 ILE A C 1
ATOM 631 O O . ILE A 1 88 ? -6.737 -6.449 17.008 1.00 98.38 88 ILE A O 1
ATOM 635 N N . ASP A 1 89 ? -6.265 -8.380 15.970 1.00 97.50 89 ASP A N 1
ATOM 636 C CA . ASP A 1 89 ? -7.156 -9.211 16.788 1.00 97.50 89 ASP A CA 1
ATOM 637 C C . ASP A 1 89 ? -6.730 -9.248 18.273 1.00 97.50 89 ASP A C 1
ATOM 639 O O . ASP A 1 89 ? -7.555 -9.479 19.155 1.00 97.50 89 ASP A O 1
ATOM 643 N N . GLN A 1 90 ? -5.454 -8.973 18.568 1.00 97.88 90 GLN A N 1
ATOM 644 C CA . GLN A 1 90 ? -4.932 -8.788 19.931 1.00 97.88 90 GLN A CA 1
ATOM 645 C C . GLN A 1 90 ? -5.153 -7.364 20.475 1.00 97.88 90 GLN A C 1
ATOM 647 O O . GLN A 1 90 ? -4.754 -7.070 21.602 1.00 97.88 90 GLN A O 1
ATOM 652 N N . GLY A 1 91 ? -5.761 -6.468 19.692 1.00 96.31 91 GLY A N 1
ATOM 653 C CA . GLY A 1 91 ? -5.949 -5.059 20.038 1.00 96.31 91 GLY A CA 1
ATOM 654 C C . GLY A 1 91 ? -4.672 -4.221 19.930 1.00 96.31 91 GLY A C 1
ATOM 655 O O . GLY A 1 91 ? -4.597 -3.145 20.524 1.00 96.31 91 GLY A O 1
ATOM 656 N N . LEU A 1 92 ? -3.654 -4.707 19.214 1.00 97.81 92 LEU A N 1
ATOM 657 C CA . LEU A 1 92 ? -2.397 -3.991 19.018 1.00 97.81 92 LEU A CA 1
ATOM 658 C C . LEU A 1 92 ? -2.462 -3.105 17.774 1.00 97.81 92 LEU A C 1
ATOM 660 O O . LEU A 1 92 ? -3.073 -3.462 16.767 1.00 97.81 92 LEU A O 1
ATOM 664 N N . GLN A 1 93 ? -1.762 -1.974 17.835 1.00 97.62 93 GLN A N 1
ATOM 665 C CA . GLN A 1 93 ? -1.502 -1.171 16.646 1.00 97.62 93 GLN A CA 1
ATOM 666 C C . GLN A 1 93 ? -0.417 -1.808 15.787 1.00 97.62 93 GLN A C 1
ATOM 668 O O . GLN A 1 93 ? 0.541 -2.386 16.310 1.00 97.62 93 GLN A O 1
ATOM 673 N N . ILE A 1 94 ? -0.566 -1.682 14.471 1.00 98.38 94 ILE A N 1
ATOM 674 C CA . ILE A 1 94 ? 0.316 -2.296 13.479 1.00 98.38 94 ILE A CA 1
ATOM 675 C C . ILE A 1 94 ? 1.033 -1.244 12.639 1.00 98.38 94 ILE A C 1
ATOM 677 O O . ILE A 1 94 ? 0.605 -0.101 12.553 1.00 98.38 94 ILE A O 1
ATOM 681 N N . ASP A 1 95 ? 2.129 -1.663 12.028 1.00 97.31 95 ASP A N 1
ATOM 682 C CA . ASP A 1 95 ? 2.899 -0.909 11.045 1.00 97.31 95 ASP A CA 1
ATOM 683 C C . ASP A 1 95 ? 3.180 -1.877 9.885 1.00 97.31 95 ASP A C 1
ATOM 685 O O . ASP A 1 95 ? 4.087 -2.718 9.950 1.00 97.31 95 ASP A O 1
ATOM 689 N N . TYR A 1 96 ? 2.280 -1.891 8.894 1.00 97.94 96 TYR A N 1
ATOM 690 C CA . TYR A 1 96 ? 2.397 -2.791 7.750 1.00 97.94 96 TYR A CA 1
ATOM 691 C C . TYR A 1 96 ? 3.503 -2.324 6.805 1.00 97.94 96 TYR A C 1
ATOM 693 O O . TYR A 1 96 ? 3.363 -1.300 6.147 1.00 97.94 96 TYR A O 1
ATOM 701 N N . ASN A 1 97 ? 4.541 -3.149 6.660 1.00 95.00 97 ASN A N 1
ATOM 702 C CA . ASN A 1 97 ? 5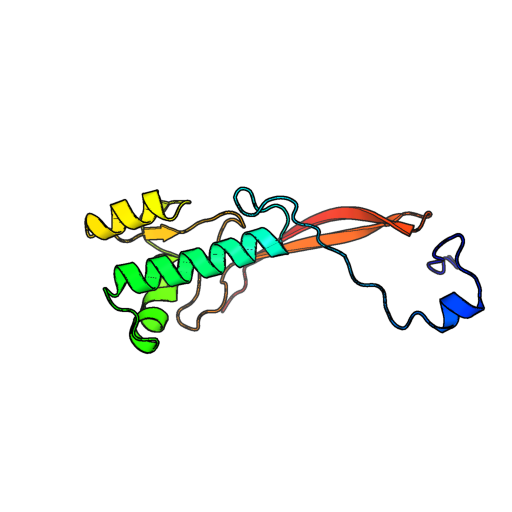.615 -2.971 5.687 1.00 95.00 97 ASN A CA 1
ATOM 703 C C . ASN A 1 97 ? 5.710 -4.215 4.809 1.00 95.00 97 ASN A C 1
ATOM 705 O O . ASN A 1 97 ? 6.240 -5.255 5.216 1.00 95.00 97 ASN A O 1
ATOM 709 N N . GLY A 1 98 ? 5.106 -4.104 3.629 1.00 92.25 98 GLY A N 1
ATOM 710 C CA . GLY A 1 98 ? 4.790 -5.211 2.743 1.00 92.25 98 GLY A CA 1
ATOM 711 C C . GLY A 1 98 ? 5.876 -5.554 1.728 1.00 92.25 98 GLY A C 1
ATOM 712 O O . GLY A 1 98 ? 7.078 -5.462 1.980 1.00 92.25 98 GLY A O 1
ATOM 713 N N . ARG A 1 99 ? 5.444 -6.005 0.551 1.00 91.56 99 ARG A N 1
ATOM 714 C CA . ARG A 1 99 ? 6.320 -6.488 -0.526 1.00 91.56 99 ARG A CA 1
ATOM 715 C C . ARG A 1 99 ? 7.120 -5.369 -1.194 1.00 91.56 99 ARG A C 1
ATOM 717 O O . ARG A 1 99 ? 8.202 -5.643 -1.709 1.00 91.56 99 ARG A O 1
ATOM 724 N N . SER A 1 100 ? 6.595 -4.147 -1.237 1.00 90.06 100 SER A N 1
ATOM 725 C CA . SER A 1 100 ? 7.283 -2.961 -1.750 1.00 90.06 100 SER A CA 1
ATOM 726 C C . SER A 1 100 ? 8.158 -2.281 -0.693 1.00 90.06 100 SER A C 1
ATOM 728 O O . SER A 1 100 ? 8.962 -1.418 -1.044 1.00 90.06 100 SER A O 1
ATOM 730 N N . GLY A 1 101 ? 8.075 -2.726 0.566 1.00 89.75 101 GLY A N 1
ATOM 731 C CA . GLY A 1 101 ? 8.812 -2.175 1.695 1.00 89.75 101 GLY A CA 1
ATOM 732 C C . GLY A 1 101 ? 7.956 -1.210 2.509 1.00 89.75 101 GLY A C 1
ATOM 733 O O . GLY A 1 101 ? 6.813 -1.524 2.837 1.00 89.75 101 GLY A O 1
ATOM 734 N N . ALA A 1 102 ? 8.544 -0.068 2.874 1.00 90.19 102 ALA A N 1
ATOM 735 C CA . ALA A 1 102 ? 7.871 0.941 3.684 1.00 90.19 102 ALA A CA 1
ATOM 736 C C . ALA A 1 102 ? 6.719 1.602 2.918 1.00 90.19 102 ALA A C 1
ATOM 738 O O . ALA A 1 102 ? 6.933 2.101 1.812 1.00 90.19 102 ALA A O 1
ATOM 739 N N . VAL A 1 103 ? 5.526 1.622 3.518 1.00 91.88 103 VAL A N 1
ATOM 740 C CA . VAL A 1 103 ? 4.301 2.187 2.919 1.00 91.88 103 VAL A CA 1
ATOM 741 C C . VAL A 1 103 ? 3.579 3.149 3.865 1.00 91.88 103 VAL A C 1
ATOM 743 O O . VAL A 1 103 ? 2.359 3.272 3.821 1.00 91.88 103 VAL A O 1
ATOM 746 N N . ASP A 1 104 ? 4.344 3.844 4.706 1.00 92.56 104 ASP A N 1
ATOM 747 C CA . ASP A 1 104 ? 3.858 4.831 5.672 1.00 92.56 104 ASP A CA 1
ATOM 748 C C . ASP A 1 104 ? 3.027 5.935 4.992 1.00 92.56 104 ASP A C 1
ATOM 750 O O . ASP A 1 104 ? 3.576 6.803 4.297 1.00 92.56 104 ASP A O 1
ATOM 754 N N . LEU A 1 105 ? 1.714 5.924 5.226 1.00 92.75 105 LEU A N 1
ATOM 755 C CA . LEU A 1 105 ? 0.783 6.936 4.734 1.00 92.75 105 LEU A CA 1
ATOM 756 C C . LEU A 1 105 ? 0.617 8.069 5.752 1.00 92.75 105 LEU A C 1
ATOM 758 O O . LEU A 1 105 ? 0.422 7.843 6.947 1.00 92.75 105 LEU A O 1
ATOM 762 N N . SER A 1 106 ? 0.626 9.304 5.260 1.00 89.56 106 SER A N 1
ATOM 763 C CA . SER A 1 106 ? 0.248 10.490 6.020 1.00 89.56 106 SER A CA 1
ATOM 764 C C . SER A 1 106 ? -1.256 10.489 6.331 1.00 89.56 106 SER A C 1
ATOM 766 O O . SER A 1 106 ? -2.041 9.705 5.791 1.00 89.56 106 SER A O 1
ATOM 768 N N . SER A 1 107 ? -1.700 11.442 7.153 1.00 86.50 107 SER A N 1
ATOM 769 C CA . SER A 1 107 ? -3.128 11.650 7.425 1.00 86.50 107 SER A CA 1
ATOM 770 C C . SER A 1 107 ? -3.948 12.045 6.187 1.00 86.50 107 SER A C 1
ATOM 772 O O . SER A 1 107 ? -5.168 11.887 6.201 1.00 86.50 107 SER A O 1
ATOM 774 N N . THR A 1 108 ? -3.305 12.539 5.123 1.00 87.38 108 THR A N 1
ATOM 775 C CA . THR A 1 108 ? -3.936 12.838 3.826 1.00 87.38 108 THR A CA 1
ATOM 776 C C . THR A 1 108 ? -3.922 11.646 2.868 1.00 87.38 108 THR A C 1
ATOM 778 O O . THR A 1 108 ? -4.600 11.693 1.843 1.00 87.38 108 THR A O 1
ATOM 781 N N . GLY A 1 109 ? -3.219 10.563 3.217 1.00 85.94 109 GLY A N 1
ATOM 782 C CA . GLY A 1 109 ? -3.063 9.369 2.385 1.00 85.94 109 GLY A CA 1
ATOM 783 C C . GLY A 1 109 ? -1.878 9.429 1.419 1.00 85.94 109 GLY A C 1
ATOM 784 O O . GLY A 1 109 ? -1.780 8.576 0.540 1.00 85.94 109 GLY A O 1
ATOM 785 N N . ASP A 1 110 ? -0.985 10.408 1.573 1.00 89.38 110 ASP A N 1
ATOM 786 C CA . ASP A 1 110 ? 0.246 10.501 0.788 1.00 89.38 110 ASP A CA 1
ATOM 787 C C . ASP A 1 110 ? 1.330 9.606 1.395 1.00 89.38 110 ASP A C 1
ATOM 789 O O . ASP A 1 110 ? 1.442 9.495 2.614 1.00 89.38 110 ASP A O 1
ATOM 793 N N . LEU A 1 111 ? 2.163 8.983 0.561 1.00 88.25 111 LEU A N 1
ATOM 794 C CA . LEU A 1 111 ? 3.329 8.249 1.054 1.00 88.25 111 LEU A CA 1
ATOM 795 C C . LEU A 1 111 ? 4.352 9.227 1.642 1.00 88.25 111 LEU A C 1
ATOM 797 O O . LEU A 1 111 ? 4.759 10.171 0.969 1.00 88.25 111 LEU A O 1
ATOM 801 N N . SER A 1 112 ? 4.828 8.959 2.856 1.00 86.19 112 SER A N 1
ATOM 802 C CA . SER A 1 112 ? 5.936 9.718 3.462 1.00 86.19 112 SER A CA 1
ATOM 803 C C . SER A 1 112 ? 7.308 9.294 2.924 1.00 86.19 112 SER A C 1
ATOM 805 O O . SER A 1 112 ? 8.282 10.044 2.995 1.00 86.19 112 SER A O 1
ATOM 807 N N . ARG A 1 113 ? 7.397 8.089 2.350 1.00 82.62 113 ARG A N 1
ATOM 808 C CA . ARG A 1 113 ? 8.600 7.542 1.717 1.00 82.62 113 ARG A CA 1
ATOM 809 C C . ARG A 1 113 ? 8.239 6.818 0.436 1.00 82.62 113 ARG A C 1
ATOM 811 O O . ARG A 1 113 ? 7.297 6.033 0.405 1.00 82.62 113 ARG A O 1
ATOM 818 N N . ALA A 1 114 ? 9.021 7.054 -0.609 1.00 80.81 114 ALA A N 1
ATOM 819 C CA . ALA A 1 114 ? 8.876 6.366 -1.882 1.00 80.81 114 ALA A CA 1
ATOM 820 C C . ALA A 1 114 ? 10.233 5.889 -2.398 1.00 80.81 114 ALA A C 1
ATOM 822 O O . ALA A 1 114 ? 11.261 6.543 -2.219 1.00 80.81 114 ALA A O 1
ATOM 823 N N . TRP A 1 115 ? 10.222 4.744 -3.073 1.00 79.31 115 TRP A N 1
ATOM 824 C CA . TRP A 1 115 ? 11.394 4.173 -3.723 1.00 79.31 115 TRP A CA 1
ATOM 825 C C . TRP A 1 115 ? 11.229 4.276 -5.231 1.00 79.31 115 TRP A C 1
ATOM 827 O O . TRP A 1 115 ? 10.272 3.746 -5.799 1.00 79.31 115 TRP A O 1
ATOM 837 N N . PHE A 1 116 ? 12.178 4.937 -5.880 1.00 81.12 116 PHE A N 1
ATOM 838 C CA . PHE A 1 116 ? 12.236 5.074 -7.326 1.00 81.12 116 PHE A CA 1
ATOM 839 C C . PHE A 1 116 ? 13.428 4.298 -7.867 1.00 81.12 116 PHE A C 1
ATOM 841 O O . PHE A 1 116 ? 14.509 4.308 -7.281 1.00 81.12 116 PHE A O 1
ATOM 848 N N . ARG A 1 117 ? 13.240 3.653 -9.017 1.00 77.38 117 ARG A N 1
ATOM 849 C CA . ARG A 1 117 ? 14.326 3.000 -9.744 1.00 77.38 117 ARG A CA 1
ATOM 850 C C . ARG A 1 117 ? 14.697 3.822 -10.964 1.00 77.38 117 ARG A C 1
ATOM 852 O O . ARG A 1 117 ? 13.844 4.134 -11.794 1.00 77.38 117 ARG A O 1
ATOM 859 N N . GLU A 1 118 ? 15.977 4.152 -11.063 1.00 83.88 118 GLU A N 1
ATOM 860 C CA . GLU A 1 118 ? 16.566 4.737 -12.256 1.00 83.88 118 GLU A CA 1
ATOM 861 C C . GLU A 1 118 ? 16.983 3.608 -13.199 1.00 83.88 118 GLU A C 1
ATOM 863 O O . GLU A 1 118 ? 17.822 2.760 -12.875 1.00 83.88 118 GLU A O 1
ATOM 868 N N . PHE A 1 119 ? 16.406 3.625 -14.393 1.00 80.38 119 PHE A N 1
ATOM 869 C CA . PHE A 1 119 ? 16.766 2.726 -15.478 1.00 80.38 119 PHE A CA 1
ATOM 870 C C . PHE A 1 119 ? 17.459 3.520 -16.575 1.00 80.38 119 PHE A C 1
ATOM 872 O O . PHE A 1 119 ? 17.125 4.679 -16.829 1.00 80.38 119 PHE A O 1
ATOM 879 N N . ARG A 1 120 ? 18.412 2.879 -17.242 1.00 81.81 120 ARG A N 1
ATOM 880 C CA . ARG A 1 120 ? 19.098 3.418 -18.417 1.00 81.81 120 ARG A CA 1
ATOM 881 C C . ARG A 1 120 ? 19.081 2.391 -19.534 1.00 81.81 120 ARG A C 1
ATOM 883 O O . ARG A 1 120 ? 18.817 1.218 -19.293 1.00 81.81 120 ARG A O 1
ATOM 890 N N . PHE A 1 121 ? 19.383 2.841 -20.744 1.00 80.81 121 PHE A N 1
ATOM 891 C CA . PHE A 1 121 ? 19.539 1.974 -21.904 1.00 80.81 121 PHE A CA 1
ATOM 892 C C . PHE A 1 121 ? 21.016 1.903 -22.294 1.00 80.81 121 PHE A C 1
ATOM 894 O O . PHE A 1 121 ? 21.712 2.920 -22.280 1.00 80.81 121 PHE A O 1
ATOM 901 N N . ASP A 1 122 ? 21.512 0.698 -22.574 1.00 81.19 122 ASP A N 1
ATOM 902 C CA . ASP A 1 122 ? 22.856 0.510 -23.125 1.00 81.19 122 ASP A CA 1
ATOM 903 C C . ASP A 1 122 ? 22.897 0.884 -24.620 1.00 81.19 122 ASP A C 1
ATOM 905 O O . ASP A 1 122 ? 21.872 1.171 -25.238 1.00 81.19 122 ASP A O 1
ATOM 909 N N . GLU A 1 123 ? 24.085 0.856 -25.232 1.00 81.19 123 GLU A N 1
ATOM 910 C CA . GLU A 1 123 ? 24.266 1.177 -26.661 1.00 81.19 123 GLU A CA 1
ATOM 911 C C . GLU A 1 123 ? 23.470 0.254 -27.607 1.00 81.19 123 GLU A C 1
ATOM 913 O O . GLU A 1 123 ? 23.266 0.586 -28.772 1.00 81.19 123 GLU A O 1
ATOM 918 N N . SER A 1 124 ? 23.004 -0.902 -27.119 1.00 80.19 124 SER A N 1
ATOM 919 C CA . SER A 1 124 ? 22.150 -1.830 -27.868 1.00 80.19 124 SER A CA 1
ATOM 920 C C . SER A 1 124 ? 20.650 -1.595 -27.651 1.00 80.19 124 SER A C 1
ATOM 922 O O . SER A 1 124 ? 19.830 -2.336 -28.194 1.00 80.19 124 SER A O 1
ATOM 924 N N . GLY A 1 125 ? 20.278 -0.575 -26.872 1.00 70.69 125 GLY A N 1
ATOM 925 C CA . GLY A 1 125 ? 18.894 -0.266 -26.524 1.00 70.69 125 GLY A CA 1
ATOM 926 C C . GLY A 1 125 ? 18.293 -1.224 -25.495 1.00 70.69 125 GLY A C 1
ATOM 927 O O . GLY A 1 125 ? 17.070 -1.282 -25.364 1.00 70.69 125 GLY A O 1
ATOM 928 N N . ARG A 1 126 ? 19.114 -1.998 -24.770 1.00 75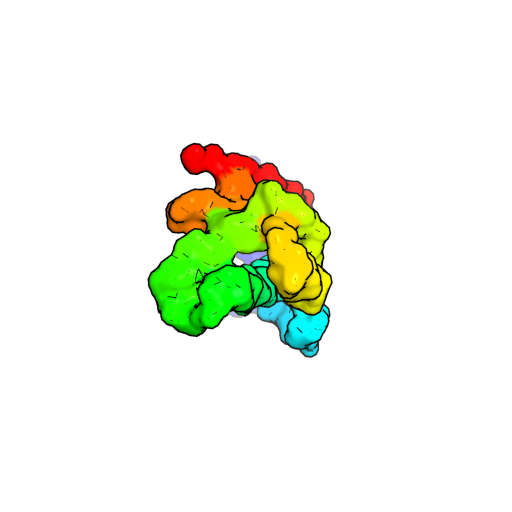.12 126 ARG A N 1
ATOM 929 C CA . ARG A 1 126 ? 18.635 -2.847 -23.671 1.00 75.12 126 ARG A CA 1
ATOM 930 C C . ARG A 1 126 ? 18.578 -2.042 -22.388 1.00 75.12 126 ARG A C 1
ATOM 932 O O . ARG A 1 126 ? 19.537 -1.351 -22.047 1.00 75.12 126 ARG A O 1
ATOM 939 N N . GLU A 1 127 ? 17.470 -2.166 -21.668 1.00 78.19 127 GLU A N 1
ATOM 940 C CA . GLU A 1 127 ? 17.349 -1.566 -20.345 1.00 78.19 127 GLU A CA 1
ATOM 941 C C . GLU A 1 127 ? 18.287 -2.255 -19.348 1.00 78.19 127 GLU A C 1
ATOM 943 O O . GLU A 1 127 ? 18.462 -3.476 -19.357 1.00 78.19 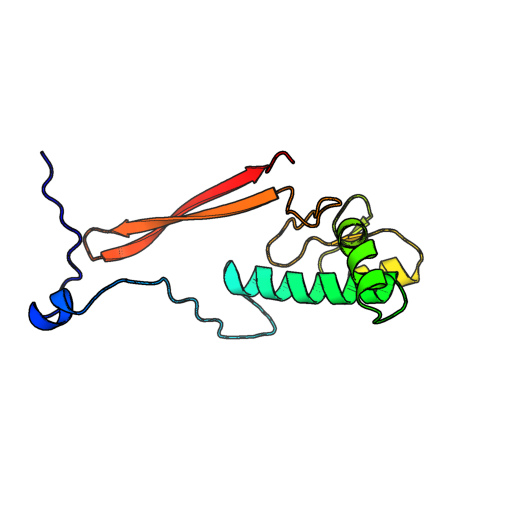127 GLU A O 1
ATOM 948 N N . TYR A 1 128 ? 18.869 -1.468 -18.457 1.00 79.81 128 TYR A N 1
ATOM 949 C CA . TYR A 1 128 ? 19.555 -1.953 -17.276 1.00 79.81 128 TYR A CA 1
ATOM 950 C C . TYR A 1 128 ? 19.268 -1.022 -16.101 1.00 79.81 128 TYR A C 1
ATOM 952 O O . TYR A 1 128 ? 19.002 0.174 -16.253 1.00 79.81 128 TYR A O 1
ATOM 960 N N . ILE A 1 129 ? 19.302 -1.593 -14.903 1.00 81.75 129 ILE A N 1
ATOM 961 C CA . ILE A 1 129 ? 19.080 -0.851 -13.667 1.00 81.75 129 ILE A CA 1
ATOM 962 C C . ILE A 1 129 ? 20.361 -0.088 -13.360 1.00 81.75 129 ILE A C 1
ATOM 964 O O . ILE A 1 129 ? 21.421 -0.697 -13.212 1.00 81.75 129 ILE A O 1
ATOM 968 N N . PHE A 1 130 ? 20.266 1.237 -13.291 1.00 83.25 130 PHE A N 1
ATOM 969 C CA . PHE A 1 130 ? 21.404 2.075 -12.943 1.00 83.25 130 PHE A CA 1
ATOM 970 C C . PHE A 1 130 ? 21.473 2.315 -11.436 1.00 83.25 130 PHE A C 1
ATOM 972 O O . PHE A 1 130 ? 22.554 2.211 -10.860 1.00 83.25 130 PHE A O 1
ATOM 979 N N . ASN A 1 131 ? 20.337 2.620 -10.801 1.00 81.50 131 ASN A N 1
ATOM 980 C CA . ASN A 1 131 ? 20.291 2.904 -9.371 1.00 81.50 131 ASN A CA 1
ATOM 981 C C . ASN A 1 131 ? 18.894 2.687 -8.767 1.00 81.50 131 ASN A C 1
ATOM 983 O O . ASN A 1 131 ? 17.890 2.812 -9.467 1.00 81.50 131 ASN A O 1
ATOM 987 N N . ASP A 1 132 ? 18.848 2.453 -7.455 1.00 79.50 132 ASP A N 1
ATOM 988 C CA . ASP A 1 132 ? 17.633 2.489 -6.638 1.00 79.50 132 ASP A CA 1
ATOM 989 C C . ASP A 1 132 ? 17.745 3.659 -5.648 1.00 79.50 132 ASP A C 1
ATOM 991 O O . ASP A 1 132 ? 18.683 3.729 -4.854 1.00 79.50 132 ASP A O 1
ATOM 995 N N . VAL A 1 133 ? 16.806 4.604 -5.712 1.00 79.25 133 VAL A N 1
ATOM 996 C CA . VAL A 1 133 ? 16.811 5.843 -4.923 1.00 79.25 133 VAL A CA 1
ATOM 997 C C . VAL A 1 133 ? 15.580 5.884 -4.025 1.00 79.25 133 VAL A C 1
ATOM 999 O O . VAL A 1 133 ? 14.448 5.960 -4.503 1.00 79.25 133 VAL A O 1
ATOM 1002 N N . GLY A 1 134 ? 15.804 5.859 -2.711 1.00 74.38 134 GLY A N 1
ATOM 1003 C CA . GLY A 1 134 ? 14.780 6.184 -1.720 1.00 74.38 134 GLY A CA 1
ATOM 1004 C C . GLY A 1 134 ? 14.674 7.695 -1.546 1.00 74.38 134 GLY A C 1
ATOM 1005 O O . GLY A 1 134 ? 15.691 8.365 -1.370 1.00 74.38 134 GLY A O 1
ATOM 1006 N N . ILE A 1 135 ? 13.458 8.228 -1.605 1.00 74.25 135 ILE A N 1
ATOM 1007 C CA . ILE A 1 135 ? 13.161 9.642 -1.374 1.00 74.25 135 ILE A CA 1
ATOM 1008 C C . ILE A 1 135 ? 12.175 9.731 -0.210 1.00 74.25 135 ILE A C 1
ATOM 1010 O O . ILE A 1 135 ? 11.095 9.137 -0.249 1.00 74.25 135 ILE A O 1
ATOM 1014 N N . GLU A 1 136 ? 12.549 10.484 0.821 1.00 72.75 136 GLU A N 1
ATOM 1015 C CA . GLU A 1 136 ? 11.608 10.954 1.837 1.00 72.75 136 GLU A CA 1
ATOM 1016 C C . GLU A 1 136 ? 10.796 12.110 1.253 1.00 72.75 136 GLU 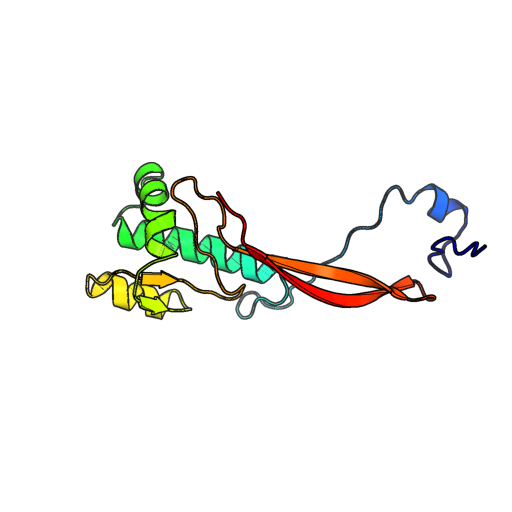A C 1
ATOM 1018 O O . GLU A 1 136 ? 11.347 13.101 0.770 1.00 72.75 136 GLU A O 1
ATOM 1023 N N . ILE A 1 137 ? 9.476 11.958 1.264 1.00 67.00 137 ILE A N 1
ATOM 1024 C CA . ILE A 1 137 ? 8.536 12.965 0.794 1.00 67.00 137 ILE A CA 1
ATOM 1025 C C . ILE A 1 137 ? 8.121 13.755 2.035 1.00 67.00 137 ILE A C 1
ATOM 1027 O O . ILE A 1 137 ? 7.320 13.283 2.838 1.00 67.00 137 ILE A O 1
ATOM 1031 N N . SER A 1 138 ? 8.702 14.943 2.232 1.00 56.00 138 SER A N 1
ATOM 1032 C CA . SER A 1 138 ? 8.265 15.823 3.318 1.00 56.00 138 SER A CA 1
ATOM 1033 C C . SER A 1 138 ? 6.891 16.399 2.972 1.00 56.00 138 SER A C 1
ATOM 1035 O O . SER A 1 138 ? 6.793 17.255 2.089 1.00 56.00 138 SER A O 1
ATOM 1037 N N . SER A 1 139 ? 5.853 15.913 3.649 1.00 52.97 139 SER A N 1
ATOM 1038 C CA . SER A 1 139 ? 4.516 16.515 3.675 1.00 52.97 139 SER A CA 1
ATOM 1039 C C . SER A 1 139 ? 4.437 17.631 4.708 1.00 52.97 139 SER A C 1
ATOM 1041 O O . SER A 1 139 ? 4.837 17.347 5.863 1.00 52.97 139 SER A O 1
#

Secondary structure (DSSP, 8-state):
--------TT--HHHHTT----------S-SSS--SHHHHHHHHHHHHHHHHHHHHTS--HHHHHHHTTTTBSSSEEE-SHHHHHHHHHTT--EEE-BTTB---B-TTS-BSEEEEEEEEE-TTS-EEEEEEEEEE---

pLDDT: mean 83.65, std 15.3, range [34.94, 98.62]